Protein AF-A0A179C254-F1 (afdb_monomer_lite)

Structure (mmCIF, N/CA/C/O backbone):
data_AF-A0A179C254-F1
#
_entry.id   AF-A0A179C254-F1
#
loop_
_atom_site.group_PDB
_atom_site.id
_atom_site.type_symbol
_atom_site.label_atom_id
_atom_site.label_alt_id
_atom_site.label_comp_id
_atom_site.label_asym_id
_atom_site.label_entity_id
_atom_site.label_seq_id
_atom_site.pdbx_PDB_ins_code
_atom_site.Cartn_x
_atom_site.Cartn_y
_atom_site.Cartn_z
_atom_site.occupancy
_atom_site.B_iso_or_equiv
_atom_site.auth_seq_id
_atom_site.auth_comp_id
_atom_site.auth_asym_id
_atom_site.auth_atom_id
_atom_site.pdbx_PDB_model_num
ATOM 1 N N . MET A 1 1 ? -4.319 21.062 -10.096 1.00 60.75 1 MET A N 1
ATOM 2 C CA . MET A 1 1 ? -4.792 19.675 -9.892 1.00 60.75 1 MET A CA 1
ATOM 3 C C . MET A 1 1 ? -5.126 19.520 -8.417 1.00 60.75 1 MET A C 1
ATOM 5 O O . MET A 1 1 ? -4.440 20.162 -7.633 1.00 60.75 1 MET A O 1
ATOM 9 N N . PRO A 1 2 ? -6.180 18.779 -8.044 1.00 74.56 2 PRO A N 1
ATOM 10 C CA . PRO A 1 2 ? -6.475 18.522 -6.637 1.00 74.56 2 PRO A CA 1
ATOM 11 C C . PRO A 1 2 ? -5.365 17.679 -5.996 1.00 74.56 2 PRO A C 1
ATOM 13 O O . PRO A 1 2 ? -4.742 16.865 -6.679 1.00 74.56 2 PRO A O 1
ATOM 16 N N . ASP A 1 3 ? -5.149 17.897 -4.702 1.00 90.75 3 ASP A N 1
ATOM 17 C CA . ASP A 1 3 ? -4.240 17.127 -3.850 1.00 90.75 3 ASP A CA 1
ATOM 18 C C . ASP A 1 3 ? -4.820 15.716 -3.653 1.00 90.75 3 ASP A C 1
ATOM 20 O O . ASP A 1 3 ? -5.852 15.529 -3.003 1.00 90.75 3 ASP A O 1
ATOM 24 N N . ARG A 1 4 ? -4.230 14.728 -4.328 1.00 91.31 4 ARG A N 1
ATOM 25 C CA . ARG A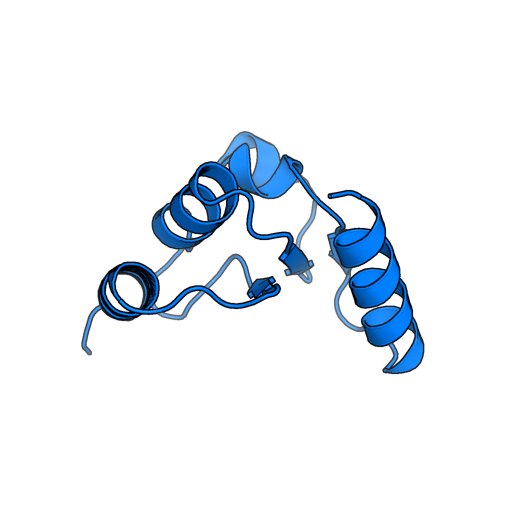 1 4 ? -4.696 13.338 -4.343 1.00 91.31 4 ARG A CA 1
ATOM 26 C C . ARG A 1 4 ? -4.401 12.641 -3.028 1.00 91.31 4 ARG A C 1
ATOM 28 O O . ARG A 1 4 ? -5.218 11.825 -2.608 1.00 91.31 4 ARG A O 1
ATOM 35 N N . ILE A 1 5 ? -3.273 12.950 -2.395 1.00 94.94 5 ILE A N 1
ATOM 36 C CA . ILE A 1 5 ? -2.910 12.413 -1.085 1.00 94.94 5 ILE A CA 1
ATOM 37 C C . ILE A 1 5 ? -3.970 12.823 -0.062 1.00 94.94 5 ILE A C 1
ATOM 39 O O . ILE A 1 5 ? -4.504 11.953 0.626 1.00 94.94 5 ILE A O 1
ATOM 43 N N . LEU A 1 6 ? -4.347 14.104 -0.006 1.00 93.38 6 LEU A N 1
ATOM 44 C CA . LEU A 1 6 ? -5.401 14.576 0.899 1.00 93.38 6 LEU A CA 1
ATOM 45 C C . LEU A 1 6 ? -6.759 13.935 0.603 1.00 93.38 6 LEU A C 1
ATOM 47 O O . LEU A 1 6 ? -7.451 13.520 1.530 1.00 93.38 6 LEU A O 1
ATOM 51 N N . LEU A 1 7 ? -7.137 13.814 -0.674 1.00 94.31 7 LEU A N 1
ATOM 52 C CA . LEU A 1 7 ? -8.390 13.151 -1.049 1.00 94.31 7 LEU A CA 1
ATOM 53 C C . LEU A 1 7 ? -8.411 11.671 -0.649 1.00 94.31 7 LEU A C 1
ATOM 55 O O . LEU A 1 7 ? -9.444 11.175 -0.205 1.00 94.31 7 LEU A O 1
ATOM 59 N N . LEU A 1 8 ? -7.287 10.965 -0.790 1.00 94.38 8 LEU A N 1
ATOM 60 C CA . LEU A 1 8 ? -7.180 9.562 -0.400 1.00 94.38 8 LEU A CA 1
ATOM 61 C C . LEU A 1 8 ? -7.239 9.395 1.122 1.00 94.38 8 LEU A C 1
ATOM 63 O O . LEU A 1 8 ? -7.902 8.479 1.597 1.00 94.38 8 LEU A O 1
ATOM 67 N N . VAL A 1 9 ? -6.598 10.287 1.883 1.00 95.06 9 VAL A N 1
ATOM 68 C CA . VAL A 1 9 ? -6.696 10.284 3.351 1.00 95.06 9 VAL A CA 1
ATOM 69 C C . VAL A 1 9 ? -8.138 10.519 3.794 1.00 95.06 9 VAL A C 1
ATOM 71 O O . VAL A 1 9 ? -8.650 9.713 4.560 1.00 95.06 9 VAL A O 1
ATOM 74 N N . ALA A 1 10 ? -8.819 11.537 3.259 1.00 95.69 10 ALA A N 1
ATOM 75 C CA . ALA A 1 10 ? -10.227 11.794 3.577 1.00 95.69 10 ALA A CA 1
ATOM 76 C C . ALA A 1 10 ? -11.120 10.587 3.241 1.00 95.69 10 ALA A C 1
ATOM 78 O O . ALA A 1 10 ? -12.004 10.220 4.006 1.00 95.69 10 ALA A O 1
ATOM 79 N N . TRP A 1 11 ? -10.856 9.904 2.123 1.00 95.31 11 TRP A N 1
ATOM 80 C CA . TRP A 1 11 ? -11.576 8.676 1.792 1.00 95.31 11 TRP A CA 1
ATOM 81 C C . TRP A 1 11 ? -11.322 7.555 2.814 1.00 95.31 11 TRP A C 1
ATOM 83 O O . TRP A 1 11 ? -12.259 6.848 3.179 1.00 95.31 11 TRP A O 1
ATOM 93 N N . LEU A 1 12 ? -10.090 7.404 3.307 1.00 95.50 12 LEU A N 1
ATOM 94 C CA . LEU A 1 12 ? -9.726 6.413 4.328 1.00 95.50 12 LEU A CA 1
ATOM 95 C C . LEU A 1 12 ? -10.258 6.738 5.737 1.00 95.50 12 LEU A C 1
ATOM 97 O O . LEU A 1 12 ? -10.189 5.882 6.618 1.00 95.50 12 LEU A O 1
ATOM 101 N N . GLU A 1 13 ? -10.760 7.949 5.987 1.00 93.75 13 GLU A N 1
ATOM 102 C CA . GLU A 1 13 ? -11.462 8.273 7.239 1.00 93.75 13 GLU A CA 1
ATOM 103 C C . GLU A 1 13 ? -12.846 7.609 7.286 1.00 93.75 13 GLU A C 1
ATOM 105 O O . GLU A 1 13 ? -13.256 7.112 8.334 1.00 93.75 13 GLU A O 1
ATOM 110 N N . ASP A 1 14 ? -13.519 7.523 6.135 1.00 95.25 14 ASP A N 1
ATOM 111 C CA . ASP A 1 14 ? -14.860 6.940 6.006 1.00 95.25 14 ASP A CA 1
ATOM 112 C C . ASP A 1 14 ? -14.848 5.479 5.520 1.00 95.25 14 ASP A C 1
ATOM 114 O O . ASP A 1 14 ? -15.883 4.808 5.516 1.00 95.25 14 ASP A O 1
ATOM 118 N N . ASN A 1 15 ? -13.692 4.967 5.081 1.00 94.88 15 ASN A N 1
ATOM 119 C CA . ASN A 1 15 ? -13.560 3.641 4.481 1.00 94.88 15 ASN A CA 1
ATOM 120 C C . ASN A 1 15 ? -12.371 2.874 5.068 1.00 94.88 15 ASN A C 1
ATOM 122 O O . ASN A 1 15 ? -11.246 3.366 5.097 1.00 94.88 15 ASN A O 1
ATOM 126 N N . ALA A 1 16 ? -12.606 1.617 5.445 1.00 88.56 16 ALA A N 1
ATOM 127 C CA . ALA A 1 16 ? -11.580 0.715 5.962 1.00 88.56 16 ALA A CA 1
ATOM 128 C C . ALA A 1 16 ? -11.365 -0.454 4.985 1.00 88.56 16 ALA A C 1
ATOM 130 O O . ALA A 1 16 ? -12.121 -1.431 5.019 1.00 88.56 16 ALA A O 1
ATOM 131 N N . PRO A 1 17 ? -10.380 -0.371 4.073 1.00 94.62 17 PRO A N 1
ATOM 132 C CA . PRO A 1 17 ? -10.068 -1.492 3.200 1.00 94.62 17 PRO A CA 1
ATOM 133 C C . PRO A 1 17 ? -9.468 -2.648 4.012 1.00 94.62 17 PRO A C 1
ATOM 135 O O . PRO A 1 17 ? -8.751 -2.431 4.984 1.00 94.62 17 PRO A O 1
ATOM 138 N N . SER A 1 18 ? -9.718 -3.890 3.588 1.00 93.06 18 SER A N 1
ATOM 139 C CA . SER A 1 18 ? -9.106 -5.069 4.226 1.00 93.06 18 SER A CA 1
ATOM 140 C C . SER A 1 18 ? -7.592 -5.138 4.012 1.00 93.06 18 SER A C 1
ATOM 142 O O . SER A 1 18 ? -6.900 -5.790 4.783 1.00 93.06 18 SER A O 1
ATOM 144 N N . MET A 1 19 ? -7.095 -4.494 2.951 1.00 94.56 19 MET A N 1
ATOM 145 C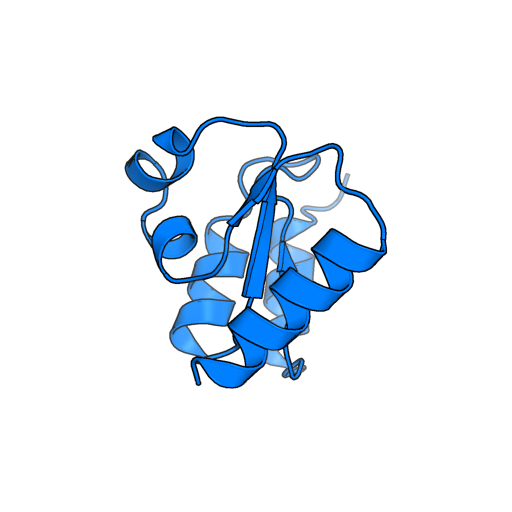 CA . MET A 1 19 ? -5.677 -4.259 2.693 1.00 94.56 19 MET A CA 1
ATOM 146 C C . MET A 1 19 ? -5.474 -3.192 1.610 1.00 94.56 19 MET A C 1
ATOM 148 O O . MET A 1 19 ? -6.413 -2.877 0.874 1.00 94.56 19 MET A O 1
ATOM 152 N N . ALA A 1 20 ? -4.237 -2.726 1.425 1.00 95.69 20 ALA A N 1
ATOM 153 C CA . ALA A 1 20 ? -3.864 -1.851 0.310 1.00 95.69 20 ALA A CA 1
ATOM 154 C C . ALA A 1 20 ? -2.618 -2.337 -0.454 1.00 95.69 20 ALA A C 1
ATOM 156 O O . ALA A 1 20 ? -1.750 -3.011 0.089 1.00 95.69 20 ALA A O 1
ATOM 157 N N . ILE A 1 21 ? -2.505 -1.951 -1.726 1.00 95.25 21 ILE A N 1
ATOM 158 C CA . ILE A 1 21 ? -1.239 -1.970 -2.470 1.00 95.25 21 ILE A CA 1
ATOM 159 C C . ILE A 1 21 ? -0.851 -0.510 -2.669 1.00 95.25 21 ILE A C 1
ATOM 161 O O . ILE A 1 21 ? -1.637 0.268 -3.208 1.00 95.25 21 ILE A O 1
ATOM 165 N N . VAL A 1 22 ? 0.334 -0.137 -2.204 1.00 94.75 22 VAL A N 1
ATOM 166 C CA . VAL A 1 22 ? 0.765 1.254 -2.097 1.00 94.75 22 VAL A CA 1
ATOM 167 C C . VAL A 1 22 ? 1.900 1.525 -3.069 1.00 94.75 22 VAL A C 1
ATOM 169 O O . VAL A 1 22 ? 2.952 0.893 -3.003 1.00 94.75 22 VAL A O 1
ATOM 172 N N . ASP A 1 23 ? 1.694 2.513 -3.935 1.00 93.75 23 ASP A N 1
ATOM 173 C CA . ASP A 1 23 ? 2.778 3.206 -4.622 1.00 93.75 23 ASP A CA 1
ATOM 174 C C . ASP A 1 23 ? 3.260 4.360 -3.723 1.00 93.75 23 ASP A C 1
ATOM 176 O O . ASP A 1 23 ? 2.450 5.244 -3.416 1.00 93.75 23 ASP A O 1
ATOM 180 N N . PRO A 1 24 ? 4.529 4.376 -3.268 1.00 92.88 24 PRO A N 1
ATOM 181 C CA . PRO A 1 24 ? 5.043 5.460 -2.434 1.00 92.88 24 PRO A CA 1
ATOM 182 C C . PRO A 1 24 ? 4.926 6.832 -3.099 1.00 92.88 24 PRO A C 1
ATOM 184 O O . PRO A 1 24 ? 4.608 7.810 -2.423 1.00 92.88 24 PRO A O 1
ATOM 187 N N . HIS A 1 25 ? 5.134 6.903 -4.416 1.00 91.44 25 HIS A N 1
ATOM 188 C CA . HIS A 1 25 ? 5.128 8.154 -5.163 1.00 91.44 25 HIS A CA 1
ATOM 189 C C . HIS A 1 25 ? 3.845 8.306 -5.972 1.00 91.44 25 HIS A C 1
ATOM 191 O O . HIS A 1 25 ? 3.629 7.661 -6.997 1.00 91.44 25 HIS A O 1
ATOM 197 N N . LEU A 1 26 ? 3.002 9.234 -5.531 1.00 91.94 26 LEU A N 1
ATOM 198 C CA . LEU A 1 26 ? 1.867 9.720 -6.299 1.00 91.94 26 LEU A CA 1
ATOM 199 C C . LEU A 1 26 ? 2.266 10.982 -7.075 1.00 91.94 26 LEU A C 1
ATOM 201 O O . LEU A 1 26 ? 3.336 11.558 -6.883 1.00 91.94 26 LEU A O 1
ATOM 205 N N . SER A 1 27 ? 1.397 11.429 -7.985 1.00 91.31 27 SER A N 1
ATOM 206 C CA . SER A 1 27 ? 1.663 12.592 -8.851 1.00 91.31 27 SER A CA 1
ATOM 207 C C . SER A 1 27 ? 1.918 13.901 -8.092 1.00 91.31 27 SER A C 1
ATOM 209 O O . SER A 1 27 ? 2.431 14.856 -8.665 1.00 91.31 27 SER A O 1
ATOM 211 N N . ASP A 1 28 ? 1.505 13.953 -6.834 1.00 92.31 28 ASP A N 1
ATOM 212 C CA . ASP A 1 28 ? 1.594 15.066 -5.897 1.00 92.31 28 ASP A CA 1
ATOM 213 C C . ASP A 1 28 ? 2.598 14.819 -4.755 1.00 92.31 28 ASP A C 1
ATOM 215 O O . ASP A 1 28 ? 2.697 15.640 -3.847 1.00 92.31 28 ASP A O 1
ATOM 219 N N . GLY A 1 29 ? 3.394 13.744 -4.829 1.00 92.62 29 GLY A N 1
ATOM 220 C CA . GLY A 1 29 ? 4.535 13.502 -3.945 1.00 92.62 29 GLY A CA 1
ATOM 221 C C . GLY A 1 29 ? 4.495 12.164 -3.209 1.00 92.62 29 GLY A C 1
ATOM 222 O O . GLY A 1 29 ? 3.810 11.223 -3.613 1.00 92.62 29 GLY A O 1
ATOM 223 N N . LEU A 1 30 ? 5.277 12.084 -2.131 1.00 93.31 30 LEU A N 1
ATOM 224 C CA . LEU A 1 30 ? 5.370 10.904 -1.274 1.00 93.31 30 LEU A CA 1
ATOM 225 C C . LEU A 1 30 ? 4.084 10.758 -0.449 1.00 93.31 30 LEU A C 1
ATOM 227 O O . LEU A 1 30 ? 3.707 11.666 0.295 1.00 93.31 30 LEU A O 1
ATOM 231 N N . CYS A 1 31 ? 3.413 9.611 -0.537 1.00 94.94 31 CYS A N 1
ATOM 232 C CA . CYS A 1 31 ? 2.120 9.376 0.110 1.00 94.94 31 CYS A CA 1
ATOM 233 C C . CYS A 1 31 ? 2.217 9.074 1.620 1.00 94.94 31 CYS A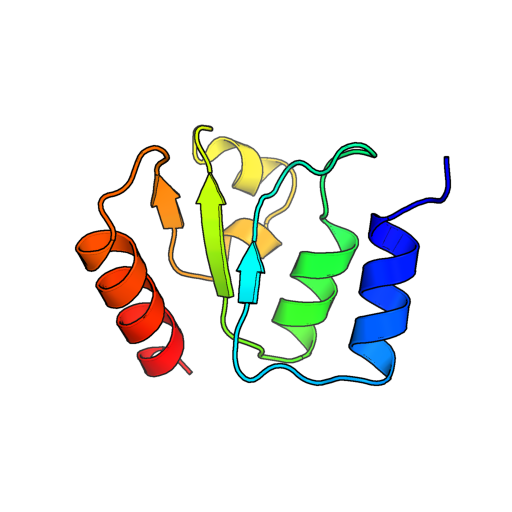 C 1
ATOM 235 O O . CYS A 1 31 ? 1.385 8.356 2.173 1.00 94.94 31 CYS A O 1
ATOM 237 N N . SER A 1 32 ? 3.193 9.657 2.323 1.00 94.62 32 SER A N 1
ATOM 238 C CA . SER A 1 32 ? 3.467 9.443 3.752 1.00 94.62 32 SER A CA 1
ATOM 239 C C . SER A 1 32 ? 2.224 9.526 4.643 1.00 94.62 32 SER A C 1
ATOM 241 O O . SER A 1 32 ? 2.054 8.728 5.562 1.00 94.62 32 SER A O 1
ATOM 243 N N . ALA A 1 33 ? 1.325 10.479 4.377 1.00 95.25 33 ALA A N 1
ATOM 244 C CA . ALA A 1 33 ? 0.088 10.625 5.144 1.00 95.25 33 ALA A CA 1
ATOM 245 C C . ALA A 1 33 ? -0.834 9.396 5.019 1.00 95.25 33 ALA A C 1
ATOM 247 O O . ALA A 1 33 ? -1.421 8.971 6.011 1.00 95.25 33 ALA A O 1
ATOM 248 N N . VAL A 1 34 ? -0.898 8.791 3.830 1.00 95.62 34 VAL A N 1
ATOM 249 C CA . VAL A 1 34 ? -1.712 7.605 3.529 1.00 95.62 34 VAL A CA 1
ATOM 250 C C . VAL A 1 34 ? -1.167 6.391 4.272 1.00 95.62 34 VAL A C 1
ATOM 252 O O . VAL A 1 34 ? -1.907 5.745 5.008 1.00 95.62 34 VAL A O 1
ATOM 255 N N . VAL A 1 35 ? 0.132 6.099 4.149 1.00 94.81 35 VAL A N 1
ATOM 256 C CA . VAL A 1 35 ? 0.725 4.924 4.815 1.00 94.81 35 VAL A CA 1
ATOM 257 C C . VAL A 1 35 ? 0.722 5.032 6.332 1.00 94.81 35 VAL A C 1
ATOM 259 O O . VAL A 1 35 ? 0.477 4.040 7.011 1.00 94.81 35 VAL A O 1
ATOM 262 N N . ARG A 1 36 ? 0.890 6.237 6.889 1.00 95.06 36 ARG A N 1
ATOM 263 C CA . ARG A 1 36 ? 0.713 6.455 8.332 1.00 95.06 36 ARG A CA 1
ATOM 264 C C . ARG A 1 36 ? -0.722 6.183 8.773 1.00 95.06 36 ARG A C 1
ATOM 266 O O . ARG A 1 36 ? -0.917 5.653 9.864 1.00 95.06 36 ARG A O 1
ATOM 273 N N . HIS A 1 37 ? -1.715 6.549 7.961 1.00 95.31 37 HIS A N 1
ATOM 274 C CA . HIS A 1 37 ? -3.122 6.270 8.256 1.00 95.31 37 HIS A CA 1
ATOM 275 C C . HIS A 1 37 ? -3.413 4.768 8.231 1.00 95.31 37 HIS A C 1
ATOM 277 O O . HIS A 1 37 ? -3.969 4.249 9.195 1.00 95.31 37 HIS A O 1
ATOM 283 N N . LEU A 1 38 ? -2.951 4.060 7.194 1.00 94.56 38 LEU A N 1
ATOM 284 C CA . LEU A 1 38 ? -3.079 2.601 7.087 1.00 94.56 38 LEU A CA 1
ATOM 285 C C . LEU A 1 38 ? -2.412 1.887 8.272 1.00 94.56 38 LEU A C 1
ATOM 287 O O . LEU A 1 38 ? -3.053 1.073 8.932 1.00 94.56 38 LEU A O 1
ATOM 291 N N . ALA A 1 39 ? -1.174 2.263 8.610 1.00 92.75 39 ALA A N 1
ATOM 292 C CA . ALA A 1 39 ? -0.437 1.681 9.730 1.00 92.75 39 ALA A CA 1
ATOM 293 C C . ALA A 1 39 ? -1.134 1.916 11.082 1.00 92.75 39 ALA A C 1
ATOM 295 O O . ALA A 1 39 ? -1.259 0.997 11.887 1.00 92.75 39 ALA A O 1
ATOM 296 N N . ARG A 1 40 ? -1.634 3.135 11.338 1.00 92.75 40 ARG A N 1
ATOM 297 C CA . ARG A 1 40 ? -2.407 3.438 12.559 1.00 92.75 40 ARG A CA 1
ATOM 298 C C . ARG A 1 40 ? -3.718 2.661 12.625 1.00 92.75 40 ARG A C 1
ATOM 300 O O . ARG A 1 40 ? -4.122 2.266 13.712 1.00 92.75 40 ARG A O 1
ATOM 307 N N . GLY A 1 41 ? -4.363 2.456 11.480 1.00 91.62 41 GLY A N 1
ATOM 308 C CA . GLY A 1 41 ? -5.577 1.654 11.351 1.00 91.62 41 GLY A CA 1
ATOM 309 C C . GLY A 1 41 ? -5.336 0.145 11.360 1.00 91.62 41 GLY A C 1
ATOM 310 O O . GLY A 1 41 ? -6.301 -0.599 11.221 1.00 91.62 41 GLY A O 1
ATOM 311 N N . GLN A 1 42 ? -4.080 -0.304 11.498 1.00 91.75 42 GLN A N 1
ATOM 312 C CA . GLN A 1 42 ? -3.681 -1.713 11.400 1.00 91.75 42 GLN A CA 1
ATOM 313 C C . GLN A 1 42 ? -4.170 -2.376 10.102 1.00 91.75 42 GLN A C 1
ATOM 315 O O . GLN A 1 42 ? -4.474 -3.567 10.070 1.00 91.75 42 GLN A O 1
ATOM 320 N N . VAL A 1 43 ? -4.267 -1.591 9.027 1.00 93.38 43 VAL A N 1
ATOM 321 C CA . VAL A 1 43 ? -4.609 -2.097 7.703 1.00 93.38 43 VAL A CA 1
ATOM 322 C C . VAL A 1 43 ? -3.324 -2.622 7.066 1.00 93.38 43 VAL A C 1
ATOM 324 O O . VAL A 1 43 ? -2.415 -1.819 6.845 1.00 93.38 43 VAL A O 1
ATOM 327 N N . PRO A 1 44 ? -3.231 -3.921 6.736 1.00 94.38 44 PRO A N 1
ATOM 328 C CA . PRO A 1 44 ? -2.046 -4.471 6.090 1.00 94.38 44 PRO A CA 1
ATOM 329 C C . PRO A 1 44 ? -1.883 -3.881 4.691 1.00 94.38 44 PRO A C 1
ATOM 331 O O . PRO A 1 44 ? -2.863 -3.665 3.965 1.00 94.38 44 PRO A O 1
ATOM 334 N N . PHE A 1 45 ? -0.646 -3.660 4.261 1.00 94.69 45 PHE A N 1
ATOM 335 C CA . PHE A 1 45 ? -0.398 -3.195 2.900 1.00 94.69 45 PHE A CA 1
ATOM 336 C C . PHE A 1 45 ? 0.851 -3.792 2.263 1.00 94.69 45 PHE A C 1
ATOM 338 O O . PHE A 1 45 ? 1.738 -4.302 2.928 1.00 94.69 45 PHE A O 1
ATOM 345 N N . VAL A 1 46 ? 0.910 -3.749 0.934 1.00 95.12 46 VAL A N 1
ATOM 346 C CA . VAL A 1 46 ? 2.105 -4.104 0.162 1.00 95.12 46 VAL A CA 1
ATOM 347 C C . VAL A 1 46 ? 2.673 -2.831 -0.441 1.00 95.12 46 VAL A C 1
ATOM 349 O O . VAL A 1 46 ? 1.987 -2.166 -1.219 1.00 95.12 46 VAL A O 1
ATOM 352 N N . VAL A 1 47 ? 3.926 -2.502 -0.139 1.00 94.44 47 VAL A N 1
ATOM 353 C CA . VAL A 1 47 ? 4.643 -1.428 -0.835 1.00 94.44 47 VAL A CA 1
ATOM 354 C C . VAL A 1 47 ? 5.099 -1.953 -2.192 1.00 94.44 47 VAL A C 1
ATOM 356 O O . VAL A 1 47 ? 5.984 -2.803 -2.269 1.00 94.44 47 VAL A O 1
ATOM 359 N N . TYR A 1 48 ? 4.499 -1.455 -3.273 1.00 94.50 48 TYR A N 1
ATOM 360 C CA . TYR A 1 48 ? 4.843 -1.830 -4.641 1.00 94.50 48 TYR A CA 1
ATOM 361 C C . TYR A 1 48 ? 5.688 -0.732 -5.291 1.00 94.50 48 TYR A C 1
ATOM 363 O O . TYR A 1 48 ? 5.171 0.255 -5.819 1.00 94.50 48 TYR A O 1
ATOM 371 N N . SER A 1 49 ? 7.014 -0.874 -5.253 1.00 90.56 49 SER A N 1
ATOM 372 C CA . SER A 1 49 ? 7.942 0.187 -5.664 1.00 90.56 49 SER A CA 1
ATOM 373 C C . SER A 1 49 ? 9.018 -0.286 -6.633 1.00 90.56 49 SER A C 1
ATOM 3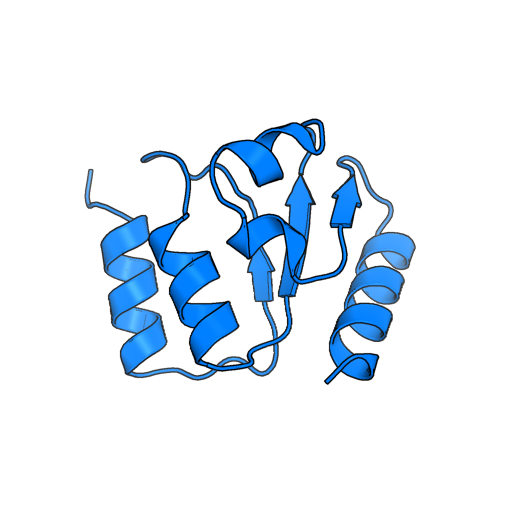75 O O . SER A 1 49 ? 9.493 -1.408 -6.549 1.00 90.56 49 SER A O 1
ATOM 377 N N . GLY A 1 50 ? 9.401 0.570 -7.581 1.00 88.69 50 GLY A N 1
ATOM 378 C CA . GLY A 1 50 ? 10.622 0.368 -8.372 1.00 88.69 50 GLY A CA 1
ATOM 379 C C . GLY A 1 50 ? 11.876 0.893 -7.668 1.00 88.69 50 GLY A C 1
ATOM 380 O O . GLY A 1 50 ? 12.982 0.706 -8.168 1.00 88.69 50 GLY A O 1
ATOM 381 N N . GLU A 1 51 ? 11.705 1.570 -6.534 1.00 81.44 51 GLU A N 1
ATOM 382 C CA . GLU A 1 51 ? 12.769 2.279 -5.835 1.00 81.44 51 GLU A CA 1
ATOM 383 C C . GLU A 1 51 ? 13.413 1.426 -4.732 1.00 81.44 51 GLU A C 1
ATOM 385 O O . GLU A 1 51 ? 12.800 0.475 -4.231 1.00 81.44 51 GLU A O 1
ATOM 390 N N . PRO A 1 52 ? 14.658 1.748 -4.335 1.00 70.69 52 PRO A N 1
ATOM 391 C CA . PRO A 1 52 ? 15.323 1.088 -3.221 1.00 70.69 52 PRO A CA 1
ATOM 392 C C . PRO A 1 52 ? 14.592 1.321 -1.893 1.00 70.69 52 PRO A C 1
ATOM 394 O O . PRO A 1 52 ? 13.854 2.287 -1.713 1.00 70.69 52 PRO A O 1
ATOM 397 N N . ARG A 1 53 ? 14.897 0.484 -0.895 1.00 75.44 53 ARG A N 1
ATOM 398 C CA . ARG A 1 53 ? 14.368 0.607 0.477 1.00 75.44 53 ARG A CA 1
ATOM 399 C C . ARG A 1 53 ? 14.782 1.889 1.219 1.00 75.44 53 ARG A C 1
ATOM 401 O O . ARG A 1 53 ? 14.348 2.072 2.348 1.00 75.44 53 ARG A O 1
ATOM 408 N N . SER A 1 54 ? 15.568 2.778 0.610 1.00 79.25 54 SER A N 1
ATOM 409 C CA . SER A 1 54 ? 15.942 4.082 1.181 1.00 79.25 54 SER A CA 1
ATOM 410 C C . SER A 1 54 ? 14.736 4.974 1.495 1.00 79.25 54 SER A C 1
ATOM 412 O O . SER A 1 54 ? 14.825 5.823 2.370 1.00 79.25 54 SER A O 1
ATOM 414 N N . LEU A 1 55 ? 13.578 4.739 0.865 1.00 82.50 55 LEU A N 1
ATOM 415 C CA . LEU A 1 55 ? 12.320 5.403 1.234 1.00 82.50 55 LEU A CA 1
ATOM 416 C C . LEU A 1 55 ? 11.902 5.164 2.693 1.00 82.50 55 LEU A C 1
ATOM 418 O O . LEU A 1 55 ? 11.176 5.975 3.258 1.00 82.50 55 LEU A O 1
ATOM 422 N N . ILE A 1 56 ? 12.344 4.062 3.309 1.00 84.50 56 ILE A N 1
ATOM 423 C CA . ILE A 1 56 ? 12.071 3.767 4.723 1.00 84.50 56 ILE A CA 1
ATOM 424 C C . ILE A 1 56 ? 12.786 4.779 5.631 1.00 84.50 56 ILE A C 1
ATOM 426 O O . ILE A 1 56 ? 12.274 5.103 6.701 1.00 84.50 56 ILE A O 1
ATOM 430 N N . ASP A 1 57 ? 13.932 5.316 5.202 1.00 87.12 57 ASP A N 1
ATOM 431 C CA . ASP A 1 57 ? 14.656 6.340 5.961 1.00 87.12 57 ASP A CA 1
ATOM 432 C C . ASP A 1 57 ? 13.903 7.684 5.944 1.00 87.12 57 ASP A C 1
ATOM 434 O O . ASP A 1 57 ? 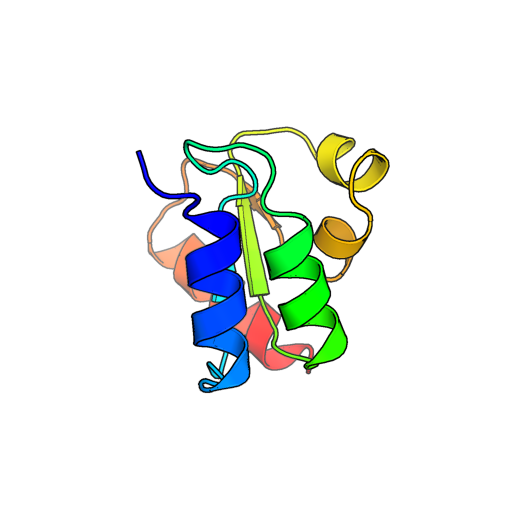13.932 8.428 6.924 1.00 87.12 57 ASP A O 1
ATOM 438 N N . GLU A 1 58 ? 13.198 7.987 4.848 1.00 88.25 58 GLU A N 1
ATOM 439 C CA . GLU A 1 58 ? 12.376 9.196 4.701 1.00 88.25 58 GLU A CA 1
ATOM 440 C C . GLU A 1 58 ? 11.010 9.060 5.390 1.00 88.25 58 GLU A C 1
ATOM 442 O O . GLU A 1 58 ? 10.540 9.983 6.059 1.00 88.25 58 GLU A O 1
ATOM 447 N N . GLU A 1 59 ? 10.375 7.897 5.251 1.00 91.88 59 GLU A N 1
ATOM 448 C CA . GLU A 1 59 ? 9.107 7.563 5.887 1.00 91.88 59 GLU A CA 1
ATOM 449 C C . GLU A 1 59 ? 9.147 6.130 6.448 1.00 91.88 59 GLU A C 1
ATOM 451 O O . GLU A 1 59 ? 8.867 5.161 5.730 1.00 91.88 59 GLU A O 1
ATOM 456 N N . PRO A 1 60 ? 9.417 5.979 7.759 1.00 91.44 60 PRO A N 1
ATOM 457 C CA . PRO A 1 60 ? 9.508 4.674 8.407 1.00 91.44 60 PRO A CA 1
ATOM 458 C C . PRO A 1 60 ? 8.233 3.837 8.313 1.00 91.44 60 PRO A C 1
ATOM 460 O O . PRO A 1 60 ? 8.320 2.613 8.376 1.00 91.44 60 PRO A O 1
ATOM 463 N N . ALA A 1 61 ? 7.057 4.456 8.127 1.00 91.50 61 ALA A N 1
ATOM 464 C CA . ALA A 1 61 ? 5.813 3.711 7.951 1.00 91.50 61 ALA A CA 1
ATOM 465 C C . ALA A 1 61 ? 5.847 2.800 6.717 1.00 91.50 61 ALA A C 1
ATOM 467 O O . ALA A 1 61 ? 5.203 1.759 6.742 1.00 91.50 61 ALA A O 1
ATOM 468 N N . PHE A 1 62 ? 6.637 3.112 5.680 1.00 89.94 62 PHE A N 1
ATOM 469 C CA . PHE A 1 62 ? 6.825 2.175 4.570 1.00 89.94 62 PHE A CA 1
ATOM 470 C C . PHE A 1 62 ? 7.514 0.880 5.006 1.00 89.94 62 PHE A C 1
ATOM 472 O O . PHE A 1 62 ? 7.349 -0.128 4.336 1.00 89.94 62 PHE A O 1
ATOM 479 N N . GLY A 1 63 ? 8.271 0.869 6.104 1.00 82.62 63 GLY A N 1
ATOM 480 C CA . GLY A 1 63 ? 8.981 -0.311 6.600 1.00 82.62 63 GLY A CA 1
ATOM 481 C C . GLY A 1 63 ? 8.128 -1.309 7.389 1.00 82.62 63 GLY A C 1
ATOM 482 O O . GLY A 1 63 ? 8.655 -2.353 7.764 1.00 82.62 63 GLY A O 1
ATOM 483 N N . ASN A 1 64 ? 6.851 -1.010 7.650 1.00 71.81 64 ASN A N 1
ATOM 484 C CA . ASN A 1 64 ? 6.006 -1.834 8.520 1.00 71.81 64 ASN A CA 1
ATOM 485 C C . ASN A 1 64 ? 5.508 -3.143 7.876 1.00 71.81 64 ASN A C 1
ATOM 487 O O . ASN A 1 64 ? 5.050 -4.016 8.607 1.00 71.81 64 ASN A O 1
ATOM 491 N N . ASP A 1 65 ? 5.638 -3.318 6.554 1.00 71.62 65 ASP A N 1
ATOM 492 C CA . ASP A 1 65 ? 4.967 -4.405 5.829 1.00 71.62 65 ASP A CA 1
ATOM 493 C C . ASP A 1 65 ? 5.791 -5.021 4.669 1.00 71.62 65 ASP A C 1
ATOM 495 O O . ASP A 1 65 ? 7.000 -4.826 4.544 1.00 71.62 65 ASP A O 1
ATOM 499 N N . GLU A 1 66 ? 5.122 -5.818 3.826 1.00 91.19 66 GLU A N 1
ATOM 500 C CA . GLU A 1 66 ? 5.639 -6.524 2.649 1.00 91.19 66 GLU A CA 1
ATOM 501 C C . GLU A 1 66 ? 6.043 -5.554 1.521 1.00 91.19 66 GLU A C 1
ATOM 503 O O . GLU A 1 66 ? 5.288 -4.657 1.143 1.00 91.19 66 GLU A O 1
ATOM 508 N N . HIS A 1 67 ? 7.222 -5.766 0.925 1.00 92.31 67 HIS A N 1
ATOM 509 C CA . HIS A 1 67 ? 7.730 -4.963 -0.196 1.00 92.31 67 HIS A CA 1
ATOM 510 C C . HIS A 1 67 ? 7.833 -5.808 -1.452 1.00 92.31 67 HIS A C 1
ATOM 512 O O . HIS A 1 67 ? 8.497 -6.845 -1.458 1.00 92.31 67 HIS A O 1
ATOM 518 N N . LEU A 1 68 ? 7.255 -5.311 -2.538 1.00 93.31 68 LEU A N 1
ATOM 519 C CA . LEU A 1 68 ? 7.330 -5.920 -3.852 1.00 93.31 68 LEU A CA 1
ATOM 520 C C . LEU A 1 68 ? 7.986 -4.954 -4.839 1.00 93.31 68 LEU A C 1
ATOM 522 O O . LEU A 1 68 ? 7.522 -3.829 -5.035 1.00 93.31 68 LEU A O 1
ATOM 526 N N . SER A 1 69 ? 9.065 -5.400 -5.480 1.00 93.06 69 SER A N 1
ATOM 527 C CA . SER A 1 69 ? 9.763 -4.592 -6.477 1.00 93.06 69 SER A CA 1
ATOM 528 C C . SER A 1 69 ? 9.031 -4.578 -7.821 1.00 93.06 69 SER A C 1
ATOM 530 O O . SER A 1 69 ? 8.547 -5.607 -8.286 1.00 93.06 69 SER A O 1
ATOM 532 N N . ARG A 1 70 ? 8.981 -3.413 -8.474 1.00 90.81 70 ARG A N 1
ATOM 533 C CA . ARG A 1 70 ? 8.551 -3.272 -9.873 1.00 90.81 70 ARG A CA 1
ATOM 534 C C . ARG A 1 70 ? 9.702 -3.618 -10.835 1.00 90.81 70 ARG A C 1
ATOM 536 O O . ARG A 1 70 ? 10.831 -3.211 -10.570 1.00 90.81 70 ARG A O 1
ATOM 543 N N . PRO A 1 71 ? 9.427 -4.252 -11.992 1.00 94.44 71 PRO A N 1
ATOM 544 C CA . PRO A 1 71 ? 8.177 -4.928 -12.344 1.00 94.44 71 PRO A CA 1
ATOM 545 C C . PRO A 1 71 ? 8.040 -6.274 -11.610 1.00 94.44 71 PRO A C 1
ATOM 547 O O . PRO A 1 71 ? 9.038 -6.947 -11.370 1.00 94.44 71 PRO A O 1
ATOM 550 N N . ALA A 1 72 ? 6.805 -6.687 -11.321 1.00 94.12 72 ALA A N 1
ATOM 551 C CA . ALA A 1 72 ? 6.492 -7.991 -10.732 1.00 94.12 72 ALA A CA 1
ATOM 552 C C . ALA A 1 72 ? 5.541 -8.793 -11.630 1.00 94.12 72 ALA A C 1
ATOM 554 O O 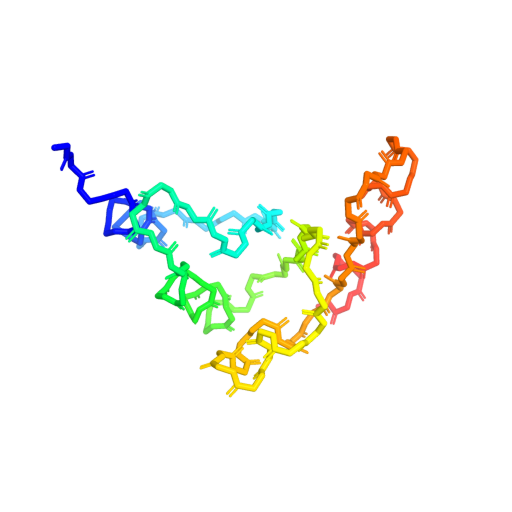. ALA A 1 72 ? 4.720 -8.208 -12.345 1.00 94.12 72 ALA A O 1
ATOM 555 N N . MET A 1 73 ? 5.625 -10.126 -11.581 1.00 96.88 73 MET A N 1
ATOM 556 C CA . MET A 1 73 ? 4.637 -10.979 -12.242 1.00 96.88 73 MET A CA 1
ATOM 557 C C . MET A 1 73 ? 3.327 -10.990 -11.439 1.00 96.88 73 MET A C 1
ATOM 559 O O . MET A 1 73 ? 3.352 -10.790 -10.223 1.00 96.88 73 MET A O 1
ATOM 563 N N . PRO A 1 74 ? 2.169 -11.256 -12.072 1.00 96.06 74 PRO A N 1
ATOM 564 C CA . PRO A 1 74 ? 0.892 -11.332 -11.359 1.00 96.06 74 PRO A CA 1
ATOM 565 C C . PRO A 1 74 ? 0.916 -12.287 -10.157 1.00 96.06 74 PRO A C 1
ATOM 567 O O . PRO A 1 74 ? 0.390 -11.955 -9.096 1.00 96.06 74 PRO A O 1
ATOM 570 N N . ASP A 1 75 ? 1.582 -13.435 -10.294 1.00 97.94 75 ASP A N 1
ATOM 571 C CA . ASP A 1 75 ? 1.710 -14.414 -9.210 1.00 97.94 75 ASP A CA 1
ATOM 572 C C . ASP A 1 75 ? 2.528 -13.877 -8.027 1.00 97.94 75 ASP A C 1
ATOM 574 O O . ASP A 1 75 ? 2.195 -14.162 -6.874 1.00 97.94 75 ASP A O 1
ATOM 578 N N . ASP A 1 76 ? 3.536 -13.036 -8.281 1.00 96.94 76 ASP A N 1
ATOM 579 C CA . ASP A 1 76 ? 4.327 -12.391 -7.228 1.00 96.94 76 ASP A CA 1
ATOM 580 C C . ASP A 1 76 ? 3.482 -11.379 -6.446 1.00 96.94 76 ASP A C 1
ATOM 582 O O . ASP A 1 76 ? 3.563 -11.323 -5.218 1.00 96.94 76 ASP A O 1
ATOM 586 N N . VAL A 1 77 ? 2.620 -10.625 -7.143 1.00 95.81 77 VAL A N 1
ATOM 587 C CA . VAL A 1 77 ? 1.664 -9.694 -6.520 1.00 95.81 77 VAL A CA 1
ATOM 588 C C . VAL A 1 77 ? 0.689 -10.456 -5.626 1.00 95.81 77 VAL A C 1
ATOM 590 O O . VAL A 1 77 ? 0.491 -10.084 -4.471 1.00 95.81 77 VAL A O 1
ATOM 593 N N . ILE A 1 78 ? 0.119 -11.559 -6.121 1.00 96.62 78 ILE A N 1
ATOM 594 C CA . ILE A 1 78 ? -0.799 -12.403 -5.342 1.00 96.62 78 ILE A CA 1
ATOM 595 C C . ILE A 1 78 ? -0.087 -12.985 -4.117 1.00 96.62 78 ILE A C 1
ATOM 597 O O . ILE A 1 78 ? -0.656 -13.016 -3.023 1.00 96.62 78 ILE A O 1
ATOM 601 N N . ALA A 1 79 ? 1.153 -13.447 -4.276 1.00 96.56 79 ALA A N 1
ATOM 602 C CA . ALA A 1 79 ? 1.931 -14.001 -3.179 1.00 96.56 79 ALA A CA 1
ATOM 603 C C . ALA A 1 79 ? 2.255 -12.940 -2.113 1.00 96.56 79 ALA A C 1
ATOM 605 O O . ALA A 1 79 ? 2.099 -13.223 -0.926 1.00 96.56 79 ALA A O 1
ATOM 606 N N . ALA A 1 80 ? 2.645 -11.728 -2.519 1.00 95.56 80 ALA A N 1
ATOM 607 C CA . ALA A 1 80 ? 2.884 -10.603 -1.613 1.00 95.56 80 ALA A CA 1
ATOM 608 C C . ALA A 1 80 ? 1.612 -10.220 -0.846 1.00 95.56 80 ALA A C 1
ATOM 610 O O . ALA A 1 80 ? 1.631 -10.095 0.375 1.00 95.56 80 ALA A O 1
ATOM 611 N N . VAL A 1 81 ? 0.479 -10.146 -1.547 1.00 94.88 81 VAL A N 1
ATOM 612 C CA . VAL A 1 81 ? -0.827 -9.873 -0.941 1.00 94.88 81 VAL A CA 1
ATOM 613 C C . VAL A 1 81 ? -1.190 -10.913 0.121 1.00 94.88 81 VAL A C 1
ATOM 615 O O . VAL A 1 81 ? -1.592 -10.560 1.228 1.00 94.88 81 VAL A O 1
ATOM 618 N N . ARG A 1 82 ? -1.009 -12.203 -0.186 1.00 95.50 82 ARG A N 1
ATOM 619 C CA . ARG A 1 82 ? -1.259 -13.289 0.772 1.00 95.50 82 ARG A CA 1
ATOM 620 C C . ARG A 1 82 ? -0.354 -13.204 1.998 1.00 95.50 82 ARG A C 1
ATOM 622 O O . ARG A 1 82 ? -0.827 -13.484 3.093 1.00 95.50 82 ARG A O 1
ATOM 629 N N . ARG A 1 83 ? 0.921 -12.835 1.824 1.00 94.75 83 ARG A N 1
ATOM 630 C CA . ARG A 1 83 ? 1.862 -12.649 2.940 1.00 94.75 83 ARG A CA 1
ATOM 631 C C . ARG A 1 83 ? 1.448 -11.484 3.834 1.00 94.75 83 ARG A C 1
ATOM 633 O O . ARG A 1 83 ? 1.367 -11.679 5.040 1.00 94.75 83 ARG A O 1
ATOM 640 N N . ALA A 1 84 ? 1.113 -10.333 3.250 1.00 92.81 84 ALA A N 1
ATOM 641 C CA . ALA A 1 84 ? 0.662 -9.161 4.000 1.00 92.81 84 ALA A CA 1
ATOM 642 C C . ALA A 1 84 ? -0.603 -9.456 4.826 1.00 92.81 84 ALA A C 1
ATOM 644 O O . ALA A 1 84 ? -0.659 -9.143 6.009 1.00 92.81 84 ALA A O 1
ATOM 645 N N . LEU A 1 85 ? -1.591 -10.139 4.238 1.00 92.50 85 LEU A N 1
ATOM 646 C CA . LEU A 1 85 ? -2.824 -10.526 4.937 1.00 92.50 85 LEU A CA 1
ATOM 647 C C . LEU A 1 85 ? -2.621 -11.571 6.046 1.00 92.50 85 LEU A C 1
ATOM 649 O O . LEU A 1 85 ? -3.480 -11.701 6.909 1.00 92.50 85 LEU A O 1
ATOM 653 N N . ALA A 1 86 ? -1.538 -12.350 6.009 1.00 90.38 86 ALA A N 1
ATOM 654 C CA . ALA A 1 86 ? -1.240 -13.364 7.021 1.00 90.38 86 ALA A CA 1
ATOM 655 C C . ALA A 1 86 ? -0.406 -12.824 8.198 1.00 90.38 86 ALA A C 1
ATOM 657 O O . ALA A 1 86 ? -0.179 -13.556 9.159 1.00 90.38 86 ALA A O 1
ATOM 658 N N . ALA A 1 87 ? 0.089 -11.586 8.101 1.00 78.38 87 ALA A N 1
ATOM 659 C CA . ALA A 1 87 ? 0.948 -10.953 9.102 1.00 78.38 87 ALA A CA 1
ATOM 660 C C . ALA A 1 87 ? 0.173 -10.157 10.174 1.00 78.38 87 ALA A C 1
ATOM 662 O O . ALA A 1 87 ? 0.796 -9.659 11.113 1.00 78.38 87 ALA A O 1
ATOM 663 N N . VAL A 1 88 ? -1.154 -10.048 10.030 1.00 68.50 88 VAL A N 1
ATOM 664 C CA . VAL A 1 88 ? -2.084 -9.315 10.913 1.00 68.50 88 VAL A CA 1
ATOM 665 C C . VAL A 1 88 ? -2.831 -10.234 11.869 1.00 68.50 88 VAL A C 1
ATOM 667 O O . VAL A 1 88 ? -3.190 -11.361 11.457 1.00 68.50 88 VAL A O 1
#

InterPro domains:
  IPR011006 CheY-like superfamily [SSF52172] (9-86)

Secondary structure (DSSP, 8-state):
---HHHHHHHHHHH---S-EEE-SEETTEE-HHHHHHHHHTT--EEEEESS-TTHHHH-GGGGGSEEEESS--HHHHHHHHHHHHH--

Radius of gyration: 12.61 Å; chains: 1; bounding box: 31×34×25 Å

Foldseek 3Di:
DDDVLVVLLVVCVVDDDLAEEDAQQDPNGGSLSNLVSCVVVVHFYEDEEQDDPCVCVVRVSNVPAHYHHPPDDPVSVVVRVVRRSVVD

Sequence (88 aa):
MPDRILLLVAWLEDNAPSMAIVDPHLSDGLCSAVVRHLARGQVPFVVYSGEPRSLIDEEPAFGNDEHLSRPAMPDDVIAAVRRALAAV

Organism: Rhizobium leguminosarum (NCBI:txid384)

pLDDT: mean 90.91, std 7.16, range [60.75, 97.94]